Protein AF-A0A928MRA6-F1 (afdb_monomer)

Mean predicted aligned error: 11.14 Å

Sequence (134 aa):
MKKTALAVALICPMLLSGCGTEIDDTAYVVAIGVDKAEEGYNFTFAIGDPGSINGGGGEDEKGDSNTLILKESQGDNIFTAGDAVGAAIGQRINFSHGELIVFSEAVASDGVEILLDAITRNLDQRPKLVPVVS

Secondary structure (DSSP, 8-state):
-HHHHHHHHHHGGGG----PPPGGGEEEEEEEEEEE-SSSEEEEEEEE-GGGS-----S--------EEEEEEEESSHHHHHHHHHHHHTSEEE-TT--EEEE-HHHHHH-SHHHHHHHHT-TT----PEEEE-

Radius of gyration: 21.14 Å; Cα contacts (8 Å, |Δi|>4): 198; chains: 1; bounding box: 38×57×64 Å

pLDDT: mean 78.72, std 16.74, range [34.03, 95.94]

Nearest PDB structures (foldseek):
  3ly5-assembly1_A  TM=4.131E-01  e=1.275E+00  Homo sapiens
  7pli-assembly3_I  TM=4.685E-01  e=2.944E+00  Escherichia coli K-12
  7pli-assembly3_J  TM=4.624E-01  e=3.349E+00  Escherichia coli K-12
  7pli-assem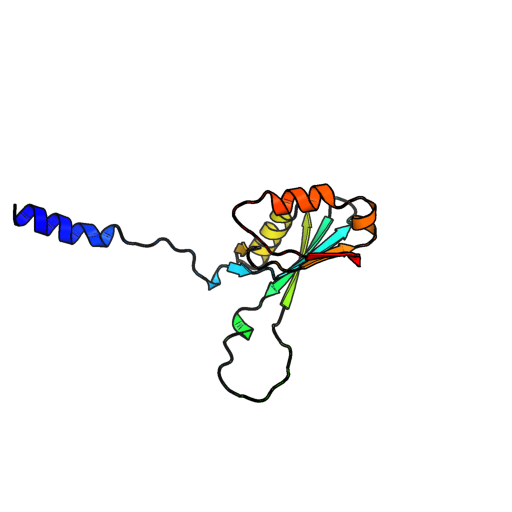bly2_F  TM=4.784E-01  e=4.928E+00  Escherichia coli K-12
  3nff-assembly1_A  TM=2.080E-01  e=2.944E+00  Nakaseomyces glabratus

Structure (mmCIF, N/CA/C/O backbone):
data_AF-A0A928MRA6-F1
#
_entry.id   AF-A0A928MRA6-F1
#
loop_
_atom_site.group_PDB
_atom_site.id
_atom_site.type_symbol
_atom_site.label_atom_id
_atom_site.label_alt_id
_atom_site.label_comp_id
_atom_site.label_asym_id
_atom_site.label_entity_id
_atom_site.label_seq_id
_atom_site.pdbx_PDB_ins_code
_atom_site.Cartn_x
_atom_site.Cartn_y
_atom_site.Cartn_z
_atom_site.occupancy
_atom_site.B_iso_or_equiv
_atom_site.auth_seq_id
_atom_site.auth_comp_id
_atom_site.auth_asym_id
_atom_site.auth_atom_id
_atom_site.pdbx_PDB_model_num
ATOM 1 N N . MET A 1 1 ? 16.809 30.045 -46.225 1.00 59.56 1 MET A N 1
ATOM 2 C CA . MET A 1 1 ? 16.132 28.750 -46.452 1.00 59.56 1 MET A CA 1
ATOM 3 C C . MET A 1 1 ? 17.006 27.554 -46.063 1.00 59.56 1 MET A C 1
ATOM 5 O O . MET A 1 1 ? 16.649 26.869 -45.119 1.00 59.56 1 MET A O 1
ATOM 9 N N . LYS A 1 2 ? 18.177 27.316 -46.683 1.00 64.75 2 LYS A N 1
ATOM 10 C CA . LYS A 1 2 ? 19.043 26.164 -46.321 1.00 64.75 2 LYS A CA 1
ATOM 11 C C . LYS A 1 2 ? 19.679 26.261 -44.918 1.00 64.75 2 LYS A C 1
ATOM 13 O O . LYS A 1 2 ? 19.685 25.286 -44.182 1.00 64.75 2 LYS A O 1
ATOM 18 N N . LYS A 1 3 ? 20.154 27.452 -44.522 1.00 66.81 3 LYS A N 1
ATOM 19 C CA . LYS A 1 3 ? 20.779 27.694 -43.200 1.00 66.81 3 LYS A CA 1
ATOM 20 C C . LYS A 1 3 ? 19.783 27.602 -42.034 1.00 66.81 3 LYS A C 1
ATOM 22 O O . LYS A 1 3 ? 20.120 27.096 -40.975 1.00 66.81 3 LYS A O 1
ATOM 27 N N . THR A 1 4 ? 18.549 28.056 -42.259 1.00 74.44 4 THR A N 1
ATOM 28 C CA . THR A 1 4 ? 17.451 27.974 -41.285 1.00 74.44 4 THR A CA 1
ATOM 29 C C . THR A 1 4 ? 16.971 26.534 -41.106 1.00 74.44 4 THR A C 1
ATOM 31 O O . THR A 1 4 ? 16.742 26.116 -39.981 1.00 74.44 4 THR A O 1
ATOM 34 N N . ALA A 1 5 ? 16.904 25.745 -42.186 1.00 77.12 5 ALA A N 1
ATOM 35 C CA . ALA A 1 5 ? 16.583 24.319 -42.106 1.00 77.12 5 ALA A CA 1
ATOM 36 C C . ALA A 1 5 ? 17.664 23.511 -41.360 1.00 77.12 5 ALA A C 1
ATOM 38 O O . ALA A 1 5 ? 17.333 22.643 -40.560 1.00 77.12 5 ALA A O 1
ATOM 39 N N . LEU A 1 6 ? 18.947 23.839 -41.564 1.00 78.31 6 LEU A N 1
ATOM 40 C CA . LEU A 1 6 ? 20.062 23.194 -40.860 1.00 78.31 6 LEU A CA 1
ATOM 41 C C . LEU A 1 6 ? 20.046 23.491 -39.349 1.00 78.31 6 LEU A C 1
ATOM 43 O O . LEU A 1 6 ? 20.295 22.600 -38.544 1.00 78.31 6 LEU A O 1
ATOM 47 N N . ALA A 1 7 ? 19.716 24.728 -38.964 1.00 80.50 7 ALA A N 1
ATOM 48 C CA . ALA A 1 7 ? 19.596 25.116 -37.559 1.00 80.50 7 ALA A CA 1
ATOM 49 C C . ALA A 1 7 ? 18.437 24.387 -36.857 1.00 80.50 7 ALA A C 1
ATOM 51 O O . ALA A 1 7 ? 18.603 23.905 -35.741 1.00 80.50 7 ALA A O 1
ATOM 52 N N . VAL A 1 8 ? 17.291 24.242 -37.531 1.00 81.38 8 VAL A N 1
ATOM 53 C CA . VAL A 1 8 ? 16.142 23.487 -37.001 1.00 81.38 8 VAL A CA 1
ATOM 54 C C . VAL A 1 8 ? 16.477 22.000 -36.860 1.00 81.38 8 VAL A C 1
ATOM 56 O O . VAL A 1 8 ? 16.168 21.409 -35.830 1.00 81.38 8 VAL A O 1
ATOM 59 N N . ALA A 1 9 ? 17.168 21.408 -37.838 1.00 82.94 9 ALA A N 1
ATOM 60 C CA . ALA A 1 9 ? 17.592 20.007 -37.779 1.00 82.94 9 ALA A CA 1
ATOM 61 C C . ALA A 1 9 ? 18.579 19.722 -36.630 1.00 82.94 9 ALA A C 1
ATOM 63 O O . ALA A 1 9 ? 18.545 18.638 -36.058 1.00 82.94 9 ALA A O 1
ATOM 64 N N . LEU A 1 10 ? 19.427 20.692 -36.270 1.00 80.12 10 LEU A N 1
ATOM 65 C CA . LEU A 1 10 ? 20.397 20.554 -35.179 1.00 80.12 10 LEU A CA 1
ATOM 66 C C . LEU A 1 10 ? 19.772 20.761 -33.786 1.00 80.12 10 LEU A C 1
ATOM 68 O O . LEU A 1 10 ? 20.223 20.156 -32.819 1.00 80.12 10 LEU A O 1
ATOM 72 N N . ILE A 1 11 ? 18.731 21.594 -33.680 1.00 82.00 11 ILE A N 1
ATOM 73 C CA . ILE A 1 11 ? 18.037 21.899 -32.414 1.00 82.00 11 ILE A CA 1
ATOM 74 C C . ILE A 1 11 ? 16.986 20.834 -32.063 1.00 82.00 11 ILE A C 1
ATOM 76 O O . ILE A 1 11 ? 16.752 20.558 -30.890 1.00 82.00 11 ILE A O 1
ATOM 80 N N . CYS A 1 12 ? 16.375 20.199 -33.066 1.00 78.62 12 CYS A N 1
ATOM 81 C CA . CYS A 1 12 ? 15.323 19.199 -32.881 1.00 78.62 12 CYS A CA 1
ATOM 82 C C . CYS A 1 12 ? 15.701 18.009 -31.963 1.00 78.62 12 CYS A C 1
ATOM 84 O O . CYS A 1 12 ? 14.899 17.693 -31.086 1.00 78.62 12 CYS A O 1
ATOM 86 N N . PRO A 1 13 ? 16.894 17.380 -32.057 1.00 78.44 13 PRO A N 1
ATOM 87 C CA . PRO A 1 13 ? 17.239 16.253 -31.184 1.00 78.44 13 PRO A CA 1
ATOM 88 C C . PRO A 1 13 ? 17.482 16.649 -29.719 1.00 78.44 13 PRO A C 1
ATOM 90 O O . PRO A 1 13 ? 17.323 15.809 -28.840 1.00 78.44 13 PRO A O 1
ATOM 93 N N . MET A 1 14 ? 17.808 17.914 -29.422 1.00 74.62 14 MET A N 1
ATOM 94 C CA . MET A 1 14 ? 17.992 18.381 -28.036 1.00 74.62 14 MET A CA 1
ATOM 95 C C . MET A 1 14 ? 16.668 18.493 -27.265 1.00 74.62 14 MET A C 1
ATOM 97 O O . MET A 1 14 ? 16.671 18.551 -26.039 1.00 74.62 14 MET A O 1
ATOM 101 N N . LEU A 1 15 ? 15.538 18.511 -27.978 1.00 76.06 15 LEU A N 1
ATOM 102 C CA . LEU A 1 15 ? 14.194 18.544 -27.399 1.00 76.06 15 LEU A CA 1
ATOM 103 C C . LEU A 1 15 ? 13.616 17.137 -27.165 1.00 76.06 15 LEU A C 1
ATOM 105 O O . LEU A 1 15 ? 12.518 17.023 -26.630 1.00 76.06 15 LEU A O 1
ATOM 109 N N . LEU A 1 16 ? 14.335 16.077 -27.559 1.00 70.44 16 LEU A N 1
ATOM 110 C CA . LEU A 1 16 ? 13.909 14.677 -27.420 1.00 70.44 16 LEU A CA 1
ATOM 111 C C . LEU A 1 16 ? 14.500 13.970 -26.187 1.00 70.44 16 LEU A C 1
ATOM 113 O O . LEU A 1 16 ? 14.412 12.747 -26.088 1.00 70.44 16 LEU A O 1
ATOM 117 N N . SER A 1 17 ? 15.076 14.702 -25.232 1.00 68.25 17 SER A N 1
ATOM 118 C CA . SER A 1 17 ? 15.486 14.121 -23.949 1.00 68.25 17 SER A CA 1
ATOM 119 C C . SER A 1 17 ? 14.249 13.643 -23.183 1.00 68.25 17 SER A C 1
ATOM 121 O O . SER A 1 17 ? 13.551 14.432 -22.548 1.00 68.25 17 SER A O 1
ATOM 123 N N . GLY A 1 18 ? 13.950 12.347 -23.276 1.00 60.03 18 GLY A N 1
ATOM 124 C CA . GLY A 1 18 ? 12.906 11.703 -22.490 1.00 60.03 18 GLY A CA 1
ATOM 125 C C . GLY A 1 18 ? 13.299 11.707 -21.017 1.00 60.03 18 GLY A C 1
ATOM 126 O O . GLY A 1 18 ? 14.209 10.988 -20.619 1.00 60.03 18 GLY A O 1
ATOM 127 N N . CYS A 1 19 ? 12.631 12.530 -20.212 1.00 63.41 19 CYS A N 1
ATOM 128 C CA . CYS A 1 19 ? 12.724 12.474 -18.757 1.00 63.41 19 CYS A CA 1
ATOM 129 C C . CYS A 1 19 ? 11.865 11.291 -18.284 1.00 63.41 19 CYS A C 1
ATOM 131 O O . CYS A 1 19 ? 10.667 11.444 -18.050 1.00 63.41 19 CYS A O 1
ATOM 133 N N . GLY A 1 20 ? 12.445 10.092 -18.277 1.00 60.75 20 GLY A N 1
ATOM 134 C CA . GLY A 1 20 ? 11.813 8.881 -17.759 1.00 60.75 20 GLY A CA 1
ATOM 135 C C . GLY A 1 20 ? 12.308 8.582 -16.348 1.00 60.75 20 GLY A C 1
ATOM 136 O O . GLY A 1 20 ? 13.484 8.777 -16.058 1.00 60.75 20 GLY A O 1
ATOM 137 N N . THR A 1 21 ? 11.422 8.110 -15.479 1.00 57.62 21 THR A N 1
ATOM 138 C CA . THR A 1 21 ? 11.811 7.456 -14.224 1.00 57.62 21 THR A CA 1
ATOM 139 C C . THR A 1 21 ? 12.436 6.099 -14.545 1.00 57.62 21 THR A C 1
ATOM 141 O O . THR A 1 21 ? 11.874 5.352 -15.350 1.00 57.62 21 THR A O 1
ATOM 144 N N . GLU A 1 22 ? 13.588 5.785 -13.950 1.00 61.34 22 GLU A N 1
ATOM 145 C CA . GLU A 1 22 ? 14.231 4.477 -14.111 1.00 61.34 22 GLU A CA 1
ATOM 146 C C . GLU A 1 22 ? 13.370 3.362 -13.494 1.00 61.34 22 GLU A C 1
ATOM 148 O O . GLU A 1 22 ? 12.660 3.567 -12.508 1.00 61.34 22 GLU A O 1
ATOM 153 N N . ILE A 1 23 ? 13.403 2.176 -14.112 1.00 61.47 23 ILE A N 1
ATOM 154 C CA . ILE A 1 23 ? 12.589 1.020 -13.700 1.00 61.47 23 ILE A CA 1
ATOM 155 C C . ILE A 1 23 ? 13.045 0.489 -12.331 1.00 61.47 23 ILE A C 1
ATOM 157 O O . ILE A 1 23 ? 12.201 0.061 -11.547 1.00 61.47 23 ILE A O 1
ATOM 161 N N . ASP A 1 24 ? 14.343 0.578 -12.021 1.00 65.19 24 ASP A N 1
ATOM 162 C CA . ASP A 1 24 ? 14.927 0.116 -10.752 1.00 65.19 24 ASP A CA 1
ATOM 163 C C . ASP A 1 24 ? 14.498 0.950 -9.527 1.00 65.19 24 ASP A C 1
ATOM 165 O O . ASP A 1 24 ? 14.473 0.447 -8.402 1.00 65.19 24 ASP A O 1
ATOM 169 N N . ASP A 1 25 ? 14.059 2.196 -9.729 1.00 76.31 25 ASP A N 1
ATOM 170 C CA . ASP A 1 25 ? 13.631 3.089 -8.641 1.00 76.31 25 ASP A CA 1
ATOM 171 C C . ASP A 1 25 ? 12.180 2.843 -8.189 1.00 76.31 25 ASP A C 1
ATOM 173 O O . ASP A 1 25 ? 11.645 3.579 -7.352 1.00 76.31 25 ASP A O 1
ATOM 177 N N . THR A 1 26 ? 11.510 1.831 -8.751 1.00 83.94 26 THR A N 1
ATOM 178 C CA . THR A 1 26 ? 10.088 1.558 -8.512 1.00 83.94 26 THR A CA 1
ATOM 179 C C . THR A 1 26 ? 9.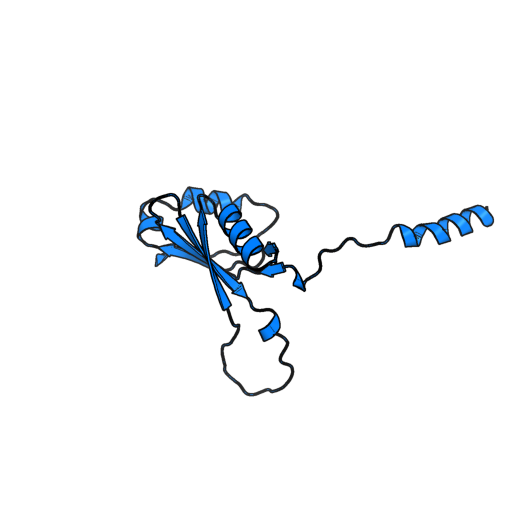875 0.184 -7.884 1.00 83.94 26 THR A C 1
ATOM 181 O O . THR A 1 26 ? 10.275 -0.839 -8.432 1.00 83.94 26 THR A O 1
ATOM 184 N N . ALA A 1 27 ? 9.164 0.157 -6.760 1.00 87.94 27 ALA A N 1
ATOM 185 C CA . ALA A 1 27 ? 8.759 -1.055 -6.063 1.00 87.94 27 ALA A CA 1
ATOM 186 C C . ALA A 1 27 ? 7.286 -1.369 -6.362 1.00 87.94 27 ALA A C 1
ATOM 188 O O . ALA A 1 27 ? 6.382 -0.620 -5.981 1.00 87.94 27 ALA A O 1
ATOM 189 N N . TYR A 1 28 ? 7.045 -2.486 -7.050 1.00 87.50 28 TYR A N 1
ATOM 190 C CA . TYR A 1 28 ? 5.706 -2.899 -7.463 1.00 87.50 28 TYR A CA 1
ATOM 191 C C . TYR A 1 28 ? 5.026 -3.744 -6.390 1.00 87.50 28 TYR A C 1
ATOM 193 O O . TYR A 1 28 ? 5.500 -4.822 -6.028 1.00 87.50 28 TYR A O 1
ATOM 201 N N . VAL A 1 29 ? 3.887 -3.257 -5.911 1.00 90.31 29 VAL A N 1
ATOM 202 C CA . VAL A 1 29 ? 3.040 -3.950 -4.940 1.00 90.31 29 VAL A CA 1
ATOM 203 C C . VAL A 1 29 ? 2.108 -4.908 -5.674 1.00 90.31 29 VAL A C 1
ATOM 205 O O . VAL A 1 29 ? 1.403 -4.505 -6.598 1.00 90.31 29 VAL A O 1
ATOM 208 N N . VAL A 1 30 ? 2.091 -6.165 -5.232 1.00 89.62 30 VAL A N 1
ATOM 209 C CA . VAL A 1 30 ? 1.274 -7.253 -5.798 1.00 89.62 30 VAL A CA 1
ATOM 210 C C . VAL A 1 30 ? 0.076 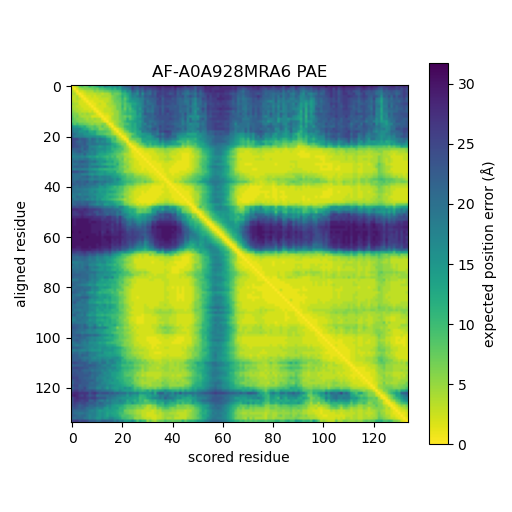-7.564 -4.901 1.00 89.62 30 VAL A C 1
ATOM 212 O O . VAL A 1 30 ? -1.031 -7.788 -5.393 1.00 89.62 30 VAL A O 1
ATOM 215 N N . ALA A 1 31 ? 0.277 -7.533 -3.582 1.00 90.75 31 ALA A N 1
ATOM 216 C CA . ALA A 1 31 ? -0.778 -7.767 -2.604 1.00 90.75 31 ALA A CA 1
ATOM 217 C C . ALA A 1 31 ? -0.702 -6.785 -1.434 1.00 90.75 31 ALA A C 1
ATOM 219 O O . ALA A 1 31 ? 0.370 -6.279 -1.093 1.00 90.75 31 ALA A O 1
ATOM 220 N N . ILE A 1 32 ? -1.860 -6.524 -0.831 1.00 93.12 32 ILE A N 1
ATOM 221 C CA . ILE A 1 32 ? -2.028 -5.559 0.254 1.00 93.12 32 ILE A CA 1
ATOM 222 C C . ILE A 1 32 ? -2.815 -6.232 1.375 1.00 93.12 32 ILE A C 1
ATOM 224 O O . ILE A 1 32 ? -3.906 -6.733 1.135 1.00 93.12 32 ILE A O 1
ATOM 228 N N . GLY A 1 33 ? -2.278 -6.246 2.587 1.00 94.62 33 GLY A N 1
ATOM 229 C CA . GLY A 1 33 ? -2.993 -6.608 3.808 1.00 94.62 33 GLY A CA 1
ATOM 230 C C . GLY A 1 33 ? -3.449 -5.352 4.540 1.00 94.62 33 GLY A C 1
ATOM 231 O O . GLY A 1 33 ? -2.702 -4.375 4.599 1.00 94.62 33 GLY A O 1
ATOM 232 N N . VAL A 1 34 ? -4.662 -5.372 5.080 1.00 95.19 34 VAL A N 1
ATOM 233 C CA . VAL A 1 34 ? -5.235 -4.281 5.868 1.00 95.19 34 VAL A CA 1
ATOM 234 C C . VAL A 1 34 ? -5.745 -4.841 7.184 1.00 95.19 34 VAL A C 1
ATOM 236 O O . VAL A 1 34 ? -6.728 -5.587 7.220 1.00 95.19 34 VAL A O 1
ATOM 239 N N . ASP A 1 35 ? -5.093 -4.422 8.261 1.00 95.12 35 ASP A N 1
ATOM 240 C CA . ASP A 1 35 ? -5.430 -4.794 9.623 1.00 95.12 35 ASP A CA 1
ATOM 241 C C . ASP A 1 35 ? -5.825 -3.593 10.470 1.00 95.12 35 ASP A C 1
ATOM 243 O O . ASP A 1 35 ? -5.454 -2.446 10.209 1.00 95.12 35 ASP A O 1
ATOM 247 N N . LYS A 1 36 ? -6.604 -3.872 11.513 1.00 93.38 36 LYS A N 1
ATOM 248 C CA . LYS A 1 36 ? -7.028 -2.862 12.477 1.00 93.38 36 LYS A CA 1
ATOM 249 C C . LYS A 1 36 ? -5.879 -2.540 13.431 1.00 93.38 36 LYS A C 1
ATOM 251 O O . LYS A 1 36 ? -5.278 -3.448 14.001 1.00 93.38 36 LYS A O 1
ATOM 256 N N . ALA A 1 37 ? -5.609 -1.255 13.629 1.00 92.50 37 ALA A N 1
ATOM 257 C CA . ALA A 1 37 ? -4.650 -0.762 14.613 1.00 92.50 37 ALA A CA 1
ATOM 258 C C . ALA A 1 37 ? -5.367 0.013 15.735 1.00 92.50 37 ALA A C 1
ATOM 260 O O . ALA A 1 37 ? -6.580 0.222 15.671 1.00 92.50 37 ALA A O 1
ATOM 261 N N . GLU A 1 38 ? -4.632 0.428 16.774 1.00 89.69 38 GLU A N 1
ATOM 262 C CA . GLU A 1 38 ? -5.185 1.302 17.828 1.00 89.69 38 GLU A CA 1
ATOM 263 C C . GLU A 1 38 ? -5.658 2.646 17.251 1.00 89.69 38 GLU A C 1
ATOM 265 O O . GLU A 1 38 ? -6.721 3.142 17.623 1.00 89.69 38 GLU A O 1
ATOM 270 N N . GLU A 1 39 ? -4.900 3.189 16.295 1.00 88.94 39 GLU A N 1
ATOM 271 C CA . GLU A 1 39 ? -5.232 4.385 15.520 1.00 88.94 39 GLU A CA 1
ATOM 272 C C . GLU A 1 39 ? -5.012 4.092 14.025 1.00 88.94 39 GLU A C 1
ATOM 274 O O . GLU A 1 39 ? -3.935 3.641 13.627 1.00 88.94 39 GLU A O 1
ATOM 279 N N . GLY A 1 40 ? -6.034 4.310 13.194 1.00 90.06 40 GLY A N 1
ATOM 280 C CA . GLY A 1 40 ? -5.971 4.035 11.753 1.00 90.06 40 GLY A CA 1
ATOM 281 C C . GLY A 1 40 ? -5.886 2.538 11.417 1.00 90.06 40 GLY A C 1
ATOM 282 O O . GLY A 1 40 ? -6.575 1.708 12.018 1.00 90.06 40 GLY A O 1
ATOM 283 N N . TYR A 1 41 ? -5.042 2.195 10.442 1.00 94.19 41 TYR A N 1
ATOM 284 C CA . TYR A 1 41 ? -4.857 0.830 9.941 1.00 94.19 41 TYR A CA 1
ATOM 285 C C . TYR A 1 41 ? -3.376 0.445 9.910 1.00 94.19 41 TYR A C 1
ATOM 287 O O . TYR A 1 41 ? -2.510 1.292 9.678 1.00 94.19 41 TYR A O 1
ATOM 295 N N . ASN A 1 42 ? -3.084 -0.843 10.095 1.00 95.69 42 ASN A N 1
ATOM 296 C CA . ASN A 1 42 ? -1.783 -1.409 9.751 1.00 95.69 42 ASN A CA 1
ATOM 297 C C . ASN A 1 42 ? -1.855 -1.971 8.326 1.00 95.69 42 ASN A C 1
ATOM 299 O O . ASN A 1 42 ? -2.677 -2.844 8.041 1.00 95.69 42 ASN A O 1
ATOM 303 N N . PHE A 1 43 ? -1.018 -1.459 7.428 1.00 95.25 43 PHE A N 1
ATOM 304 C CA . PHE A 1 43 ? -0.943 -1.919 6.047 1.00 95.25 43 PHE A CA 1
ATOM 305 C C . PHE A 1 43 ? 0.276 -2.811 5.858 1.00 95.25 43 PHE A C 1
ATOM 307 O O . PHE A 1 43 ? 1.392 -2.420 6.190 1.00 95.25 43 PHE A O 1
ATOM 314 N N . THR A 1 44 ? 0.067 -3.974 5.249 1.00 95.81 44 THR A N 1
ATOM 315 C CA . THR A 1 44 ? 1.142 -4.864 4.802 1.00 95.81 44 THR A CA 1
ATOM 316 C C . THR A 1 44 ? 1.223 -4.823 3.284 1.00 95.81 44 THR A C 1
ATOM 318 O O . THR A 1 44 ? 0.244 -5.107 2.605 1.00 95.81 44 THR A O 1
ATOM 321 N N . PHE A 1 45 ? 2.386 -4.515 2.728 1.00 94.12 45 PHE A N 1
ATOM 322 C CA . PHE A 1 45 ? 2.624 -4.500 1.289 1.00 94.12 45 PHE A CA 1
ATOM 323 C C . PHE A 1 45 ? 3.511 -5.675 0.898 1.00 94.12 45 PHE A C 1
ATOM 325 O O . PHE A 1 45 ? 4.635 -5.793 1.387 1.00 94.12 45 PHE A O 1
ATOM 332 N N . ALA A 1 46 ? 3.016 -6.521 -0.003 1.00 92.94 46 ALA A N 1
ATOM 333 C CA . ALA A 1 46 ? 3.813 -7.543 -0.662 1.00 92.94 46 ALA A CA 1
ATOM 334 C C . ALA A 1 46 ? 4.388 -6.974 -1.959 1.00 92.94 46 ALA A C 1
ATOM 336 O O . ALA A 1 46 ? 3.658 -6.732 -2.924 1.00 92.94 46 ALA A O 1
ATOM 337 N N . ILE A 1 47 ? 5.695 -6.740 -1.957 1.00 90.06 47 ILE A N 1
ATOM 338 C CA . ILE A 1 47 ? 6.438 -6.129 -3.057 1.00 90.06 47 ILE A CA 1
ATOM 339 C C . ILE A 1 47 ? 7.172 -7.234 -3.819 1.00 90.06 47 ILE A C 1
ATOM 341 O O . ILE A 1 47 ? 7.856 -8.051 -3.203 1.00 90.06 47 ILE A O 1
ATOM 345 N N . GLY A 1 48 ? 7.032 -7.268 -5.144 1.00 84.25 48 GLY A N 1
ATOM 346 C CA . GLY A 1 48 ? 7.775 -8.211 -5.985 1.00 84.25 48 GLY A CA 1
ATOM 347 C C . GLY A 1 48 ? 9.263 -7.863 -6.042 1.00 84.25 48 GLY A C 1
ATOM 348 O O . GLY A 1 48 ? 9.603 -6.713 -6.314 1.00 84.25 48 GLY A O 1
ATOM 349 N N . ASP A 1 49 ? 10.145 -8.838 -5.800 1.00 68.94 49 ASP A N 1
ATOM 350 C CA . ASP A 1 49 ? 11.596 -8.662 -5.931 1.00 68.94 49 ASP A CA 1
ATOM 351 C C . ASP A 1 49 ? 12.027 -8.685 -7.415 1.00 68.94 49 ASP A C 1
ATOM 353 O O . ASP A 1 49 ? 11.978 -9.751 -8.045 1.00 68.94 49 ASP A O 1
ATOM 357 N N . PRO A 1 50 ? 12.503 -7.562 -7.991 1.00 56.31 50 PRO A N 1
ATOM 358 C CA . PRO A 1 50 ? 12.968 -7.528 -9.378 1.00 56.31 50 PRO A CA 1
ATOM 359 C C . PRO A 1 50 ? 14.184 -8.442 -9.630 1.00 56.31 50 PRO A C 1
ATOM 361 O O . PRO A 1 50 ? 14.390 -8.883 -10.762 1.00 56.31 50 PRO A O 1
ATOM 364 N N . GLY A 1 51 ? 14.966 -8.786 -8.598 1.00 53.03 51 GLY A N 1
ATOM 365 C CA . GLY A 1 51 ? 16.138 -9.661 -8.705 1.00 53.03 51 GLY A CA 1
ATOM 366 C C . GLY A 1 51 ? 15.804 -11.132 -8.971 1.00 53.03 51 GLY A C 1
ATOM 367 O O . GLY A 1 51 ? 16.622 -11.854 -9.541 1.00 53.03 51 GLY A O 1
ATOM 368 N N . SER A 1 52 ? 14.591 -11.571 -8.625 1.00 51.81 52 SER A N 1
ATOM 369 C CA . SER A 1 52 ? 14.150 -12.963 -8.797 1.00 51.81 52 SER A CA 1
ATOM 370 C C . SER A 1 52 ? 13.739 -13.317 -10.238 1.00 51.81 52 SER A C 1
ATOM 372 O O . SER A 1 52 ? 13.704 -14.490 -10.601 1.00 51.81 52 SER A O 1
ATOM 374 N N . ILE A 1 53 ? 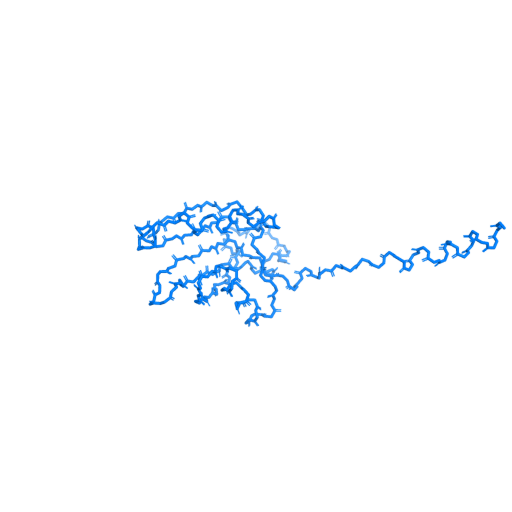13.520 -12.314 -11.097 1.00 50.44 53 ILE A N 1
ATOM 375 C CA . ILE A 1 53 ? 13.019 -12.491 -12.474 1.00 50.44 53 ILE A CA 1
ATOM 376 C C . ILE A 1 53 ? 14.168 -12.607 -13.501 1.00 50.44 53 ILE A C 1
ATOM 378 O O . ILE A 1 53 ? 13.964 -13.060 -14.625 1.00 50.44 53 ILE A O 1
ATOM 382 N N . ASN A 1 54 ? 15.407 -12.265 -13.123 1.00 42.78 54 ASN A N 1
ATOM 383 C CA . ASN A 1 54 ? 16.564 -12.233 -14.035 1.00 42.78 54 ASN A CA 1
ATOM 384 C C . ASN A 1 54 ? 17.430 -13.516 -14.038 1.00 42.78 54 ASN A C 1
ATOM 386 O O . ASN A 1 54 ? 18.525 -13.530 -14.608 1.00 42.78 54 ASN A O 1
ATOM 390 N N . GLY A 1 55 ? 16.955 -14.608 -13.432 1.00 41.25 55 GLY A N 1
ATOM 391 C CA . GLY A 1 55 ? 17.615 -15.918 -13.445 1.00 41.25 55 GLY A CA 1
ATOM 392 C C . GLY A 1 55 ? 17.442 -16.646 -14.780 1.00 41.25 55 GLY A C 1
ATOM 393 O O . GLY A 1 55 ? 16.585 -17.512 -14.923 1.00 41.25 55 GLY A O 1
ATOM 394 N N . GLY A 1 56 ? 18.247 -16.295 -15.782 1.00 42.47 56 GLY A N 1
ATOM 395 C CA . GLY A 1 56 ? 18.304 -17.031 -17.041 1.00 42.47 56 GLY A CA 1
ATOM 396 C C . GLY A 1 56 ? 18.918 -18.426 -16.874 1.00 42.47 56 GLY A C 1
ATOM 397 O O . GLY A 1 56 ? 20.096 -18.542 -16.548 1.00 42.47 56 GLY A O 1
ATOM 398 N N . GLY A 1 57 ? 18.148 -19.465 -17.209 1.00 36.31 57 GLY A N 1
ATOM 399 C CA . GLY A 1 57 ? 18.669 -20.774 -17.613 1.00 36.31 57 GLY A CA 1
ATOM 400 C C . GLY A 1 57 ? 18.140 -21.959 -16.810 1.00 36.31 57 GLY A C 1
ATOM 401 O O . GLY A 1 57 ? 18.569 -22.180 -15.686 1.00 36.31 57 GLY A O 1
ATOM 402 N N . GLY A 1 58 ? 17.298 -22.775 -17.451 1.00 34.03 58 GLY A N 1
ATOM 403 C CA . GLY A 1 58 ? 16.964 -24.123 -16.988 1.00 34.03 58 GLY A CA 1
ATOM 404 C C . GLY A 1 58 ? 15.469 -24.398 -16.990 1.00 34.03 58 GLY A C 1
ATOM 405 O O . GLY A 1 58 ? 14.769 -24.081 -16.036 1.00 34.03 58 GLY A O 1
ATOM 406 N N . GLU A 1 59 ? 14.982 -25.027 -18.059 1.00 43.56 59 GLU A N 1
ATOM 407 C CA . GLU A 1 59 ? 13.823 -25.912 -17.961 1.00 43.56 59 GLU A CA 1
ATOM 408 C C . GLU A 1 59 ? 14.182 -26.989 -16.932 1.00 43.56 59 GLU A C 1
ATOM 410 O O . GLU A 1 59 ? 14.972 -27.859 -17.263 1.00 43.56 59 GLU A O 1
ATOM 415 N N . ASP A 1 60 ? 13.741 -26.836 -15.682 1.00 41.25 60 ASP A N 1
ATOM 416 C CA . ASP A 1 60 ? 13.533 -27.888 -14.672 1.00 41.25 60 ASP A CA 1
ATOM 417 C C . ASP A 1 60 ? 13.588 -27.277 -13.266 1.00 41.25 60 ASP A C 1
ATOM 419 O O . ASP A 1 60 ? 14.528 -27.511 -12.520 1.00 41.25 60 ASP A O 1
ATOM 423 N N . GLU A 1 61 ? 12.564 -26.517 -12.869 1.00 36.25 61 GLU A N 1
ATOM 424 C CA . GLU A 1 61 ? 12.214 -26.383 -11.451 1.00 36.25 61 GLU A CA 1
ATOM 425 C C . GLU A 1 61 ? 10.773 -25.871 -11.312 1.00 36.25 61 GLU A C 1
ATOM 427 O O . GLU A 1 61 ? 10.453 -24.702 -11.509 1.00 36.25 61 GLU A O 1
ATOM 432 N N . LYS A 1 62 ? 9.863 -26.785 -10.955 1.00 39.62 62 LYS A N 1
ATOM 433 C CA . LYS A 1 62 ? 8.629 -26.436 -10.242 1.00 39.62 62 LYS A CA 1
ATOM 434 C C . LYS A 1 62 ? 9.044 -25.885 -8.873 1.00 39.62 62 LYS A C 1
ATOM 436 O O . LYS A 1 62 ? 9.062 -26.624 -7.893 1.00 39.62 62 LYS A O 1
ATOM 441 N N . GLY A 1 63 ? 9.416 -24.615 -8.839 1.00 36.59 63 GLY A N 1
ATOM 442 C CA . GLY A 1 63 ? 9.796 -23.874 -7.647 1.00 36.59 63 GLY A CA 1
ATOM 443 C C . GLY A 1 63 ? 9.183 -22.489 -7.728 1.00 36.59 63 GLY A C 1
ATOM 444 O O . GLY A 1 63 ? 9.652 -21.625 -8.456 1.00 36.59 63 GLY A O 1
ATOM 445 N N . ASP A 1 64 ? 8.079 -22.324 -7.019 1.00 48.34 64 ASP A N 1
ATOM 446 C CA . ASP A 1 64 ? 7.415 -21.057 -6.760 1.00 48.34 64 ASP A CA 1
ATOM 447 C C . ASP A 1 64 ? 8.386 -20.139 -5.996 1.00 48.34 64 ASP A C 1
ATOM 449 O O . ASP A 1 64 ? 8.605 -20.319 -4.799 1.00 48.34 64 ASP A O 1
ATOM 453 N N . SER A 1 65 ? 9.060 -19.213 -6.676 1.00 46.69 65 SER A N 1
ATOM 454 C CA . SER A 1 65 ? 9.879 -18.203 -5.998 1.00 46.69 65 SER A CA 1
ATOM 455 C C . SER A 1 65 ? 9.868 -16.876 -6.745 1.00 46.69 65 SER A C 1
ATOM 457 O O . SER A 1 65 ? 10.912 -16.327 -7.095 1.00 46.69 65 SER A O 1
ATOM 459 N N . ASN A 1 66 ? 8.670 -16.327 -6.948 1.00 55.41 66 ASN A N 1
ATOM 460 C CA .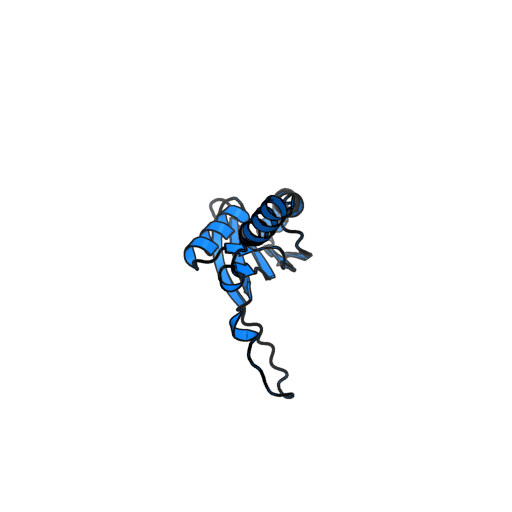 ASN A 1 66 ? 8.541 -14.875 -6.909 1.00 55.41 66 ASN A CA 1
ATOM 461 C C . ASN A 1 66 ? 8.774 -14.478 -5.445 1.00 55.41 66 ASN A C 1
ATOM 463 O O . ASN A 1 66 ? 7.870 -14.584 -4.616 1.00 55.41 66 ASN A O 1
ATOM 467 N N . THR A 1 67 ? 10.008 -14.117 -5.091 1.00 67.44 67 THR A N 1
ATOM 468 C CA . THR A 1 67 ? 10.312 -13.674 -3.728 1.00 67.44 67 THR A CA 1
ATOM 469 C C . THR A 1 67 ? 9.531 -12.389 -3.470 1.00 67.44 67 THR A C 1
ATOM 471 O O . THR A 1 67 ? 9.765 -11.366 -4.112 1.00 67.44 67 THR A O 1
ATOM 474 N N . LEU A 1 68 ? 8.567 -12.453 -2.553 1.00 81.69 68 LEU A N 1
ATOM 475 C CA . LEU A 1 68 ? 7.819 -11.288 -2.100 1.00 81.69 68 LEU A CA 1
ATOM 476 C C . LEU A 1 68 ? 8.492 -10.724 -0.854 1.00 81.69 68 LEU A C 1
ATOM 478 O O . LEU A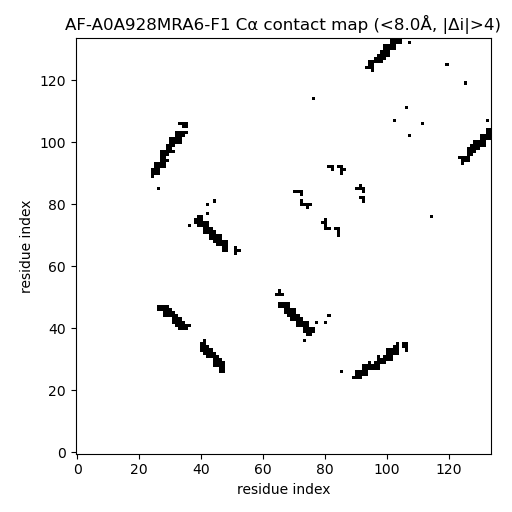 1 68 ? 8.727 -11.435 0.123 1.00 81.69 68 LEU A O 1
ATOM 482 N N . ILE A 1 69 ? 8.769 -9.427 -0.878 1.00 88.38 69 ILE A N 1
ATOM 483 C CA . ILE A 1 69 ? 9.230 -8.689 0.291 1.00 88.38 69 ILE A CA 1
ATOM 484 C C . ILE A 1 69 ? 7.997 -8.101 0.968 1.00 88.38 69 ILE A C 1
ATOM 486 O O . ILE A 1 69 ? 7.280 -7.300 0.371 1.00 88.38 69 ILE A O 1
ATOM 490 N N . LEU A 1 70 ? 7.760 -8.492 2.219 1.00 92.19 70 LEU A N 1
ATOM 491 C CA . LEU A 1 70 ? 6.701 -7.915 3.041 1.00 92.19 70 LEU A CA 1
ATOM 492 C C . LEU A 1 70 ? 7.229 -6.682 3.773 1.00 92.19 70 LEU A C 1
ATOM 494 O O . LEU A 1 70 ? 8.284 -6.723 4.416 1.00 92.19 70 LEU A O 1
ATOM 498 N N . LYS A 1 71 ? 6.494 -5.577 3.671 1.00 94.50 71 LYS A N 1
ATOM 499 C CA . LYS A 1 71 ? 6.758 -4.346 4.416 1.00 94.50 71 LYS A CA 1
ATOM 500 C C . LYS A 1 71 ? 5.484 -3.855 5.066 1.00 94.50 71 LYS A C 1
ATOM 502 O O . LYS A 1 71 ? 4.456 -3.761 4.409 1.00 94.50 71 LYS A O 1
ATOM 507 N N . GLU A 1 72 ? 5.585 -3.509 6.338 1.00 94.94 72 GLU A N 1
ATOM 508 C CA . GLU A 1 72 ? 4.462 -3.013 7.121 1.00 94.94 72 GLU A CA 1
ATOM 509 C C . GLU A 1 72 ? 4.615 -1.524 7.405 1.00 94.94 72 GLU A C 1
ATOM 511 O O . GLU A 1 72 ? 5.726 -1.022 7.608 1.00 94.94 72 GLU A O 1
ATOM 516 N N . SER A 1 73 ? 3.493 -0.815 7.413 1.00 95.94 73 SER A N 1
ATOM 517 C CA . SER A 1 73 ? 3.423 0.576 7.836 1.00 95.94 73 SER A CA 1
ATOM 518 C C . SER A 1 73 ? 2.022 0.912 8.331 1.00 95.94 73 SER A C 1
ATOM 520 O O . SER A 1 73 ? 1.023 0.553 7.709 1.00 95.94 73 SER A O 1
ATOM 522 N N . GLN A 1 74 ? 1.957 1.639 9.444 1.00 95.12 74 GLN A N 1
ATOM 523 C CA . GLN A 1 74 ? 0.709 2.144 9.997 1.00 95.12 74 GLN A CA 1
ATOM 524 C C . GLN A 1 74 ? 0.358 3.499 9.375 1.00 95.12 74 GLN A C 1
ATOM 526 O O . GLN A 1 74 ? 1.223 4.360 9.202 1.00 95.12 74 GLN A O 1
ATOM 531 N N . GLY A 1 75 ? -0.922 3.711 9.082 1.00 90.88 75 GLY A N 1
ATOM 532 C CA . GLY A 1 75 ? -1.422 5.001 8.627 1.00 90.88 75 GLY A CA 1
ATOM 533 C C . GLY A 1 75 ? -2.937 5.037 8.474 1.00 90.88 75 GLY A C 1
ATOM 534 O O . GLY A 1 75 ? -3.618 4.017 8.545 1.00 90.88 75 GLY A O 1
ATOM 535 N N . ASP A 1 76 ? -3.470 6.229 8.218 1.00 89.12 76 ASP A N 1
ATOM 536 C CA . ASP A 1 76 ? -4.908 6.424 7.981 1.00 89.12 76 ASP A CA 1
ATOM 537 C C . ASP A 1 76 ? -5.324 6.059 6.550 1.00 89.12 76 ASP A C 1
ATOM 539 O O . ASP A 1 76 ? -6.503 5.873 6.252 1.00 89.12 76 ASP A O 1
ATOM 543 N N . ASN A 1 77 ? -4.353 5.997 5.636 1.00 87.75 77 ASN A N 1
ATOM 544 C CA . ASN A 1 77 ? -4.576 5.805 4.213 1.00 87.75 77 ASN A CA 1
ATOM 545 C C . ASN A 1 77 ? -3.452 4.970 3.593 1.00 87.75 77 ASN A C 1
ATOM 547 O O . ASN A 1 77 ? -2.274 5.153 3.909 1.00 87.75 77 ASN A O 1
ATOM 551 N N . ILE A 1 78 ? -3.829 4.123 2.637 1.00 89.31 78 ILE A N 1
ATOM 552 C CA . ILE A 1 78 ? -2.944 3.224 1.899 1.00 89.31 78 ILE A CA 1
ATOM 553 C C . ILE A 1 78 ? -1.795 3.959 1.199 1.00 89.31 78 ILE A C 1
ATOM 555 O O . ILE A 1 78 ? -0.676 3.458 1.164 1.00 89.31 78 ILE A O 1
ATOM 559 N N . PHE A 1 79 ? -2.041 5.171 0.692 1.00 89.25 79 PHE A N 1
ATOM 560 C CA . PHE A 1 79 ? -1.025 5.967 -0.002 1.00 89.25 79 PHE A CA 1
ATOM 561 C C . PHE A 1 79 ? 0.022 6.526 0.959 1.00 89.25 79 PHE A C 1
ATOM 563 O O . PHE A 1 79 ? 1.208 6.452 0.670 1.00 89.25 79 PHE A O 1
ATOM 570 N N . THR A 1 80 ? -0.394 7.014 2.130 1.00 90.69 80 THR A N 1
ATOM 571 C CA . THR A 1 80 ? 0.535 7.529 3.146 1.00 90.69 80 THR A CA 1
ATOM 572 C C . THR A 1 80 ? 1.394 6.409 3.727 1.00 90.69 80 THR A C 1
ATOM 574 O O . THR A 1 80 ? 2.602 6.578 3.880 1.00 90.69 80 THR A O 1
ATOM 577 N N . ALA A 1 81 ? 0.789 5.249 3.997 1.00 92.88 81 ALA A N 1
ATOM 578 C CA . ALA A 1 81 ? 1.521 4.060 4.423 1.00 92.88 81 ALA A CA 1
ATOM 579 C C . ALA A 1 81 ? 2.472 3.555 3.319 1.00 92.88 81 ALA A C 1
ATOM 581 O O . ALA A 1 81 ? 3.620 3.208 3.593 1.00 92.88 81 ALA A O 1
ATOM 582 N N . GLY A 1 82 ? 2.033 3.586 2.056 1.00 92.50 82 GLY A N 1
ATOM 583 C CA . GLY A 1 82 ? 2.863 3.271 0.894 1.00 92.50 82 GLY A CA 1
ATOM 584 C C . GLY A 1 82 ? 4.065 4.206 0.762 1.00 92.50 82 GLY A C 1
ATOM 585 O O . GLY A 1 82 ? 5.193 3.737 0.653 1.00 92.50 82 GLY A O 1
ATOM 586 N N . ASP A 1 83 ? 3.865 5.519 0.849 1.00 92.25 83 ASP A N 1
ATOM 587 C CA . ASP A 1 83 ? 4.949 6.506 0.796 1.00 92.25 83 ASP A CA 1
ATOM 588 C C . ASP A 1 83 ? 5.966 6.302 1.929 1.00 92.25 83 ASP A C 1
ATOM 590 O O . ASP A 1 83 ? 7.172 6.417 1.706 1.00 92.25 83 ASP A O 1
ATOM 594 N N . ALA A 1 84 ? 5.501 5.946 3.132 1.00 94.88 84 ALA A N 1
ATOM 595 C CA . ALA A 1 84 ? 6.372 5.627 4.260 1.00 94.88 84 ALA A CA 1
ATOM 596 C C . ALA A 1 84 ? 7.225 4.375 3.995 1.00 94.88 84 ALA A C 1
ATOM 598 O O . ALA A 1 84 ? 8.433 4.388 4.248 1.00 94.88 84 ALA A O 1
ATOM 599 N N . VAL A 1 85 ? 6.632 3.314 3.432 1.00 94.19 85 VAL A N 1
ATOM 600 C CA . VAL A 1 85 ? 7.391 2.131 2.999 1.00 94.19 85 VAL A CA 1
ATOM 601 C C . VAL A 1 85 ? 8.376 2.486 1.892 1.00 94.19 85 VAL A C 1
ATOM 603 O O . VAL A 1 85 ? 9.537 2.091 1.973 1.00 94.19 85 VAL A O 1
ATOM 606 N N . GLY A 1 86 ? 7.947 3.260 0.894 1.00 92.00 86 GLY A N 1
ATOM 607 C CA . GLY A 1 86 ? 8.790 3.708 -0.210 1.00 92.00 86 GLY A CA 1
ATOM 608 C C . GLY A 1 86 ? 10.010 4.489 0.273 1.00 92.00 86 GLY A C 1
ATOM 609 O O . GLY A 1 86 ? 11.142 4.188 -0.105 1.00 92.00 86 GLY A O 1
ATOM 610 N N . ALA A 1 87 ? 9.804 5.422 1.204 1.00 92.50 87 ALA A N 1
ATOM 611 C CA . ALA A 1 87 ? 10.883 6.156 1.855 1.00 92.50 87 ALA A CA 1
ATOM 612 C C . ALA A 1 87 ? 11.840 5.231 2.629 1.00 92.50 87 ALA A C 1
ATOM 614 O O . ALA A 1 87 ? 13.049 5.459 2.618 1.00 92.50 87 ALA A O 1
ATOM 615 N N . ALA A 1 88 ? 11.323 4.178 3.269 1.00 91.62 88 ALA A N 1
ATOM 616 C CA . ALA A 1 88 ? 12.132 3.222 4.023 1.00 91.62 88 ALA A CA 1
ATOM 617 C C . ALA A 1 88 ? 12.992 2.308 3.132 1.00 91.62 88 ALA A C 1
ATOM 619 O O . ALA A 1 88 ? 14.094 1.937 3.534 1.00 91.62 88 ALA A O 1
ATOM 620 N N . ILE A 1 89 ? 12.507 1.936 1.942 1.00 89.38 89 ILE A N 1
ATOM 621 C CA . ILE A 1 89 ? 13.246 1.089 0.985 1.00 89.38 89 ILE A CA 1
ATOM 622 C C . ILE A 1 89 ? 14.009 1.895 -0.076 1.00 89.38 89 ILE A C 1
ATOM 624 O O . ILE A 1 89 ? 14.765 1.318 -0.849 1.00 89.38 89 ILE A O 1
ATOM 628 N N . GLY A 1 90 ? 13.836 3.220 -0.106 1.00 88.69 90 GLY A N 1
ATOM 629 C CA . GLY A 1 90 ? 14.472 4.104 -1.083 1.00 88.69 90 GLY A CA 1
ATOM 630 C C . GLY A 1 90 ? 13.897 3.994 -2.498 1.00 88.69 90 GLY A C 1
ATOM 631 O O . GLY A 1 90 ? 14.575 4.373 -3.445 1.00 88.69 90 GLY A O 1
ATOM 632 N N . GLN A 1 91 ? 12.669 3.492 -2.651 1.00 88.56 91 GLN A N 1
ATOM 633 C CA . GLN A 1 91 ? 12.003 3.305 -3.944 1.00 88.56 91 GLN A CA 1
ATOM 634 C C . GLN A 1 91 ? 10.616 3.949 -3.928 1.00 88.56 91 GLN A C 1
ATOM 636 O O . GLN A 1 91 ? 9.988 4.101 -2.882 1.00 88.56 91 GLN A O 1
ATOM 641 N N . ARG A 1 92 ? 10.093 4.311 -5.099 1.00 88.81 92 ARG A N 1
ATOM 642 C CA . ARG A 1 92 ? 8.701 4.753 -5.228 1.00 88.81 92 ARG A CA 1
ATOM 643 C C . ARG A 1 92 ? 7.775 3.545 -5.247 1.00 88.81 92 ARG A C 1
ATOM 645 O O . ARG A 1 92 ? 7.942 2.655 -6.078 1.00 88.81 92 ARG A O 1
ATOM 652 N N . ILE A 1 93 ? 6.782 3.531 -4.361 1.00 89.88 93 ILE A N 1
ATOM 653 C CA . ILE A 1 93 ? 5.748 2.495 -4.370 1.00 89.88 93 ILE A CA 1
ATOM 654 C C . ILE A 1 93 ? 4.838 2.678 -5.579 1.00 89.88 93 ILE A C 1
ATOM 656 O O . ILE A 1 93 ? 4.424 3.787 -5.915 1.00 89.88 93 ILE A O 1
ATOM 660 N N . ASN A 1 94 ? 4.524 1.562 -6.226 1.00 87.19 94 ASN A N 1
ATOM 661 C CA . ASN A 1 94 ? 3.632 1.508 -7.362 1.00 87.19 94 ASN A CA 1
ATOM 662 C C . ASN A 1 94 ? 2.603 0.389 -7.172 1.00 87.19 94 ASN A C 1
ATOM 664 O O . ASN A 1 94 ? 2.943 -0.789 -7.087 1.00 87.19 94 ASN A O 1
ATOM 668 N N . PHE A 1 95 ? 1.332 0.767 -7.152 1.00 87.38 95 PHE A N 1
ATOM 669 C CA . PHE A 1 95 ? 0.190 -0.124 -7.002 1.00 87.38 95 PHE A CA 1
ATOM 670 C C . PHE A 1 95 ? -0.387 -0.613 -8.333 1.00 87.38 95 PHE A C 1
ATOM 672 O O . PHE A 1 95 ? -1.314 -1.407 -8.303 1.00 87.38 95 PHE A O 1
ATOM 679 N N . SER A 1 96 ? 0.113 -0.199 -9.506 1.00 84.06 96 SER A N 1
ATOM 680 C CA . SER A 1 96 ? -0.486 -0.550 -10.811 1.00 84.06 96 SER A CA 1
ATOM 681 C C . SER A 1 96 ? -0.589 -2.059 -11.067 1.00 84.06 96 SER A C 1
ATOM 683 O O . SER A 1 96 ? -1.428 -2.476 -11.862 1.00 84.06 96 SER A O 1
ATOM 685 N N . HIS A 1 97 ? 0.239 -2.865 -10.399 1.00 83.31 97 HIS A N 1
ATOM 686 C CA . HIS A 1 97 ? 0.249 -4.328 -10.490 1.00 83.31 97 HIS A CA 1
ATOM 687 C C . HIS A 1 97 ? -0.436 -5.030 -9.308 1.00 83.31 97 HIS A C 1
ATOM 689 O O . HIS A 1 97 ? -0.320 -6.243 -9.182 1.00 83.31 97 HIS A O 1
ATOM 695 N N . GLY A 1 98 ? -1.170 -4.301 -8.465 1.00 86.12 98 GLY A N 1
ATOM 696 C CA . GLY A 1 98 ? -1.911 -4.899 -7.360 1.00 86.12 98 GLY A CA 1
ATOM 697 C C . GLY A 1 98 ? -3.011 -5.837 -7.860 1.00 86.12 98 GLY A C 1
ATOM 698 O O . GLY A 1 98 ? -3.882 -5.425 -8.633 1.00 86.12 98 GLY A O 1
ATOM 699 N N . GLU A 1 99 ? -2.988 -7.085 -7.396 1.00 85.19 99 GLU A N 1
ATOM 700 C CA . GLU A 1 99 ? -3.954 -8.134 -7.757 1.00 85.19 99 GLU A CA 1
ATOM 701 C C . GLU A 1 99 ? -4.831 -8.555 -6.572 1.00 85.19 99 GLU A C 1
ATOM 703 O O . GLU A 1 99 ? -5.967 -8.992 -6.756 1.00 85.19 99 GLU A O 1
ATOM 708 N N . LEU A 1 100 ? -4.340 -8.387 -5.343 1.00 88.19 100 LEU A N 1
ATOM 709 C CA . LEU A 1 100 ? -5.012 -8.864 -4.139 1.00 88.19 100 LEU A CA 1
ATOM 710 C C . LEU A 1 100 ? -5.028 -7.798 -3.043 1.00 88.19 100 LEU A C 1
ATOM 712 O O . LEU A 1 100 ? -4.005 -7.187 -2.740 1.00 88.19 100 LEU A O 1
ATOM 716 N N . ILE A 1 101 ? -6.183 -7.624 -2.404 1.00 91.25 101 ILE A N 1
ATOM 717 C CA . ILE A 1 101 ? -6.289 -6.908 -1.133 1.00 91.25 101 ILE A CA 1
ATOM 718 C C . ILE A 1 101 ? -7.001 -7.790 -0.110 1.00 91.25 101 ILE A C 1
ATOM 720 O O . ILE A 1 101 ? -8.088 -8.303 -0.369 1.00 91.25 101 ILE A O 1
ATOM 724 N N . VAL A 1 102 ? -6.367 -7.989 1.039 1.00 94.00 102 VAL A N 1
ATOM 725 C CA . VAL A 1 102 ? -6.851 -8.824 2.136 1.00 94.00 102 VAL A CA 1
ATOM 726 C C . VAL A 1 102 ? -7.205 -7.920 3.305 1.00 94.00 102 VAL A C 1
ATOM 728 O O . VAL A 1 102 ? -6.372 -7.143 3.761 1.00 94.00 102 VAL A O 1
ATOM 731 N N . PHE A 1 103 ? -8.432 -8.031 3.792 1.00 94.75 103 PHE A N 1
ATOM 732 C CA . PHE A 1 103 ? -8.897 -7.354 4.997 1.00 94.75 103 PHE A CA 1
ATOM 733 C C . PHE A 1 103 ? -9.032 -8.381 6.117 1.00 94.75 103 PHE A C 1
ATOM 735 O O . PHE A 1 103 ? -9.583 -9.457 5.879 1.00 94.75 103 PHE A O 1
ATOM 742 N N . SER A 1 104 ? -8.597 -8.065 7.335 1.00 95.50 104 SER A N 1
ATOM 743 C CA . SER A 1 104 ? -8.984 -8.900 8.480 1.00 95.50 104 SER A CA 1
ATOM 744 C C . SER A 1 104 ? -10.482 -8.828 8.740 1.00 95.50 104 SER A C 1
ATOM 746 O O . SER A 1 104 ? -11.130 -7.813 8.467 1.00 95.50 104 SER A O 1
ATOM 748 N N . GLU A 1 105 ? -11.029 -9.882 9.344 1.00 94.12 105 GLU A N 1
ATOM 749 C CA . GLU A 1 105 ? -12.427 -9.948 9.780 1.00 94.12 105 GLU A CA 1
ATOM 750 C C . GLU A 1 105 ? -12.867 -8.704 10.572 1.00 94.12 105 GLU A C 1
ATOM 752 O O . GLU A 1 105 ? -13.979 -8.205 10.382 1.00 94.12 105 GLU A O 1
ATOM 757 N N . ALA A 1 106 ? -11.986 -8.146 11.409 1.00 93.19 106 ALA A N 1
ATOM 758 C CA . ALA A 1 106 ? -12.258 -6.926 12.168 1.00 93.19 106 ALA A CA 1
ATOM 759 C C . ALA A 1 106 ? -12.475 -5.701 11.260 1.00 93.19 106 ALA A C 1
ATOM 761 O O . ALA A 1 106 ? -13.431 -4.955 11.458 1.00 93.19 106 ALA A O 1
ATOM 762 N N . VAL A 1 107 ? -11.621 -5.511 10.248 1.00 92.62 107 VAL A N 1
ATOM 763 C CA . VAL A 1 107 ? -11.749 -4.414 9.274 1.00 92.62 107 VAL A CA 1
ATOM 764 C C . VAL A 1 107 ? -12.953 -4.643 8.360 1.00 92.62 107 VAL A C 1
ATOM 766 O O . VAL A 1 107 ? -13.704 -3.714 8.074 1.00 92.62 107 VAL A O 1
ATOM 769 N N . ALA A 1 108 ? -13.182 -5.889 7.941 1.00 92.25 108 ALA A N 1
ATOM 770 C CA . ALA A 1 108 ? -14.327 -6.258 7.117 1.00 92.25 108 ALA A CA 1
ATOM 771 C C . ALA A 1 108 ? -15.664 -6.009 7.835 1.00 92.25 108 ALA A C 1
ATOM 773 O O . ALA A 1 108 ? -16.615 -5.538 7.211 1.00 92.25 108 ALA A O 1
ATOM 774 N N . SER A 1 109 ? -15.719 -6.276 9.144 1.00 91.69 109 SER A N 1
ATOM 775 C CA . SER A 1 109 ? -16.908 -6.068 9.980 1.00 91.69 109 SER A CA 1
ATOM 776 C C . SER A 1 109 ? -17.254 -4.591 10.177 1.00 91.69 109 SER A C 1
ATOM 778 O O . SER A 1 109 ? -18.434 -4.252 10.258 1.00 91.69 109 SER A O 1
ATOM 780 N N . ASP A 1 110 ? -16.248 -3.713 10.218 1.00 89.75 110 ASP A N 1
ATOM 781 C CA . ASP A 1 110 ? -16.436 -2.258 10.320 1.00 89.75 110 ASP A CA 1
ATOM 782 C C . ASP A 1 110 ? -16.851 -1.617 8.978 1.00 89.75 110 ASP A C 1
ATOM 784 O O . ASP A 1 110 ? -17.329 -0.481 8.945 1.00 89.75 110 ASP A O 1
ATOM 788 N N . GLY A 1 111 ? -16.710 -2.360 7.877 1.00 87.06 111 GLY A N 1
ATOM 789 C CA . GLY A 1 111 ? -17.034 -1.930 6.523 1.00 87.06 111 GLY A CA 1
ATOM 790 C C . GLY A 1 111 ? -15.807 -1.457 5.741 1.00 87.06 111 GLY A C 1
ATOM 791 O O . GLY A 1 111 ? -14.968 -0.703 6.224 1.00 87.06 111 GLY A O 1
ATOM 792 N N . VAL A 1 112 ? -15.726 -1.880 4.477 1.00 87.62 112 VAL A N 1
ATOM 793 C CA . VAL A 1 112 ? -14.567 -1.630 3.593 1.00 87.62 112 VAL A CA 1
ATOM 794 C C . VAL A 1 112 ? -14.845 -0.606 2.493 1.00 87.62 112 VAL A C 1
ATOM 796 O O . VAL A 1 112 ? -13.962 -0.305 1.696 1.00 87.62 112 VAL A O 1
ATOM 799 N N . GLU A 1 113 ? -16.058 -0.050 2.427 1.00 85.38 113 GLU A N 1
ATOM 800 C CA . GLU A 1 113 ? -16.492 0.824 1.326 1.00 85.38 113 GLU A CA 1
ATOM 801 C C . GLU A 1 113 ? -15.596 2.054 1.160 1.00 85.38 113 GLU A C 1
ATOM 803 O O . GLU A 1 113 ? -15.212 2.384 0.043 1.00 85.38 113 GLU A O 1
ATOM 808 N N . ILE A 1 114 ? -15.210 2.696 2.266 1.00 82.62 114 ILE A N 1
ATOM 809 C CA . ILE A 1 114 ? -14.353 3.890 2.246 1.00 82.62 114 ILE A CA 1
ATOM 810 C C . ILE A 1 114 ? -12.947 3.540 1.737 1.00 82.62 114 ILE A C 1
ATOM 812 O O . ILE A 1 114 ? -12.378 4.276 0.930 1.00 82.62 114 ILE A O 1
ATOM 816 N N . LEU A 1 115 ? -12.404 2.397 2.167 1.00 82.25 115 LEU A N 1
ATOM 817 C CA . LEU A 1 115 ? -11.092 1.909 1.733 1.00 82.25 115 LEU A CA 1
ATOM 818 C C . LEU A 1 115 ? -11.106 1.548 0.240 1.00 82.25 115 LEU A C 1
ATOM 820 O O . LEU A 1 115 ? -10.192 1.913 -0.499 1.00 82.25 115 LEU A O 1
ATOM 824 N N . LEU A 1 116 ? -12.167 0.889 -0.227 1.00 83.31 116 LEU A N 1
ATOM 825 C CA . LEU A 1 116 ? -12.336 0.533 -1.635 1.00 83.31 116 LEU A CA 1
ATOM 826 C C . LEU A 1 116 ? -12.598 1.763 -2.523 1.00 83.31 116 LEU A C 1
ATOM 828 O O . LEU A 1 116 ? -12.055 1.830 -3.627 1.00 83.31 116 LEU A O 1
ATOM 832 N N . ASP A 1 117 ? -13.365 2.759 -2.065 1.00 83.00 117 ASP A N 1
ATOM 833 C CA . ASP A 1 117 ? -13.575 4.021 -2.798 1.00 83.00 117 ASP A CA 1
ATOM 834 C C . ASP A 1 117 ? -12.251 4.776 -2.982 1.00 83.00 117 ASP A C 1
ATOM 836 O O . ASP A 1 117 ? -11.928 5.223 -4.084 1.00 83.00 117 ASP A O 1
ATOM 840 N N . ALA A 1 118 ? -11.429 4.844 -1.929 1.00 79.88 118 ALA A N 1
ATOM 841 C CA . ALA A 1 118 ? -10.122 5.497 -1.979 1.00 79.88 118 ALA A CA 1
ATOM 842 C C . ALA A 1 118 ? -9.173 4.848 -3.004 1.00 79.88 118 ALA A C 1
ATOM 844 O O . ALA A 1 118 ? -8.444 5.545 -3.716 1.00 79.88 118 ALA A O 1
ATOM 845 N N . ILE A 1 119 ? -9.204 3.519 -3.111 1.00 78.12 119 ILE A N 1
ATOM 846 C CA . ILE A 1 119 ? -8.398 2.753 -4.066 1.00 78.12 119 ILE A CA 1
ATOM 847 C C . ILE A 1 119 ? -8.925 2.929 -5.496 1.00 78.12 119 ILE A C 1
ATOM 849 O O . ILE A 1 119 ? -8.155 3.179 -6.419 1.00 78.12 119 ILE A O 1
ATOM 853 N N . THR A 1 120 ? -10.240 2.823 -5.692 1.00 75.00 120 THR A N 1
ATOM 854 C CA . THR A 1 120 ? -10.868 2.832 -7.026 1.00 75.00 120 THR A CA 1
ATOM 855 C C . THR A 1 120 ? -10.926 4.220 -7.667 1.00 75.00 120 THR A C 1
ATOM 857 O O . THR A 1 120 ? -10.934 4.323 -8.896 1.0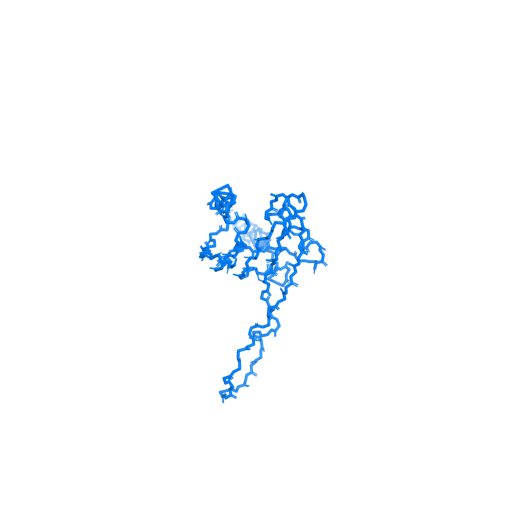0 75.00 120 THR A O 1
ATOM 860 N N . ARG A 1 121 ? -10.938 5.298 -6.870 1.00 75.31 121 ARG A N 1
ATOM 861 C CA . ARG A 1 121 ? -10.934 6.684 -7.374 1.00 75.31 121 ARG A CA 1
ATOM 862 C C . ARG A 1 121 ? -9.565 7.195 -7.803 1.00 75.31 121 ARG A C 1
ATOM 864 O O . ARG A 1 121 ? -9.513 8.214 -8.493 1.00 75.31 121 ARG A O 1
ATOM 871 N N . ASN A 1 122 ? -8.473 6.529 -7.434 1.00 67.00 122 ASN A N 1
ATOM 872 C CA . ASN A 1 122 ? -7.144 6.958 -7.854 1.00 67.00 122 ASN A CA 1
ATOM 873 C C . ASN A 1 122 ? -6.857 6.510 -9.293 1.00 67.00 122 ASN A C 1
ATOM 875 O O . ASN A 1 122 ? -6.649 5.341 -9.584 1.00 67.00 122 ASN A O 1
ATOM 879 N N . LEU A 1 123 ? -6.893 7.480 -10.210 1.00 50.47 123 LEU A N 1
ATOM 880 C CA . LEU A 1 123 ? -6.925 7.269 -11.662 1.00 50.47 123 LEU A CA 1
ATOM 881 C C . LEU A 1 123 ? -5.584 6.842 -12.277 1.00 50.47 123 LEU A C 1
ATOM 883 O O . LEU A 1 123 ? -5.590 6.262 -13.366 1.00 50.47 123 LEU A O 1
ATOM 887 N N . ASP A 1 124 ? -4.466 7.114 -11.602 1.00 58.78 124 ASP A N 1
ATOM 888 C CA . ASP A 1 124 ? -3.117 6.844 -12.121 1.00 58.78 124 ASP A CA 1
ATOM 889 C C . ASP A 1 124 ? -2.730 5.366 -12.029 1.00 58.78 124 ASP A C 1
ATOM 891 O O . ASP A 1 124 ? -1.866 4.889 -12.767 1.00 58.78 124 ASP A O 1
ATOM 895 N N . GLN A 1 125 ? -3.385 4.618 -11.143 1.00 59.44 125 GLN A N 1
ATOM 896 C CA . GLN A 1 125 ? -3.100 3.212 -10.900 1.00 59.44 125 GLN A CA 1
ATOM 897 C C . GLN A 1 125 ? -4.428 2.479 -11.033 1.00 59.44 125 GLN A C 1
ATOM 899 O O . GLN A 1 125 ? -5.355 2.723 -10.272 1.00 59.44 125 GLN A O 1
ATOM 904 N N . ARG A 1 126 ? -4.555 1.606 -12.035 1.00 66.38 126 ARG A N 1
ATOM 905 C CA . ARG A 1 126 ? -5.751 0.773 -12.231 1.00 66.38 126 ARG A CA 1
ATOM 906 C C . ARG A 1 126 ? -5.450 -0.657 -11.797 1.00 66.38 126 ARG A C 1
ATOM 908 O O . ARG A 1 126 ? -5.315 -1.522 -12.666 1.00 66.38 126 ARG A O 1
ATOM 915 N N . PRO A 1 127 ? -5.289 -0.912 -10.491 1.00 67.50 127 PRO A N 1
ATOM 916 C CA . PRO A 1 127 ? -4.982 -2.247 -10.033 1.00 67.50 127 PRO A CA 1
ATOM 917 C C . PRO A 1 127 ? -6.204 -3.152 -10.214 1.00 67.50 127 PRO A C 1
ATOM 919 O O . PRO A 1 127 ? -7.354 -2.705 -10.152 1.00 67.50 127 PRO A O 1
ATOM 922 N N . LYS A 1 128 ? -5.965 -4.440 -10.446 1.00 77.44 128 LYS A N 1
ATOM 923 C CA . LYS A 1 128 ? -7.017 -5.461 -10.535 1.00 77.44 128 LYS A CA 1
ATOM 924 C C . LYS A 1 128 ? -7.199 -6.121 -9.171 1.00 77.44 128 LYS A C 1
ATOM 926 O O . LYS A 1 128 ? -7.079 -7.333 -9.057 1.00 77.44 128 LYS A O 1
ATOM 931 N N . LEU A 1 129 ? -7.457 -5.318 -8.140 1.00 81.31 129 LEU A N 1
ATOM 932 C CA . LEU A 1 129 ? -7.555 -5.817 -6.769 1.00 81.31 129 LEU A CA 1
ATOM 933 C C . LEU A 1 129 ? -8.817 -6.653 -6.586 1.00 81.31 129 LEU A C 1
ATOM 935 O O . LEU A 1 129 ? -9.936 -6.156 -6.723 1.00 81.31 129 LEU A O 1
ATOM 939 N N . VAL A 1 130 ? -8.624 -7.916 -6.227 1.00 86.69 130 VAL A N 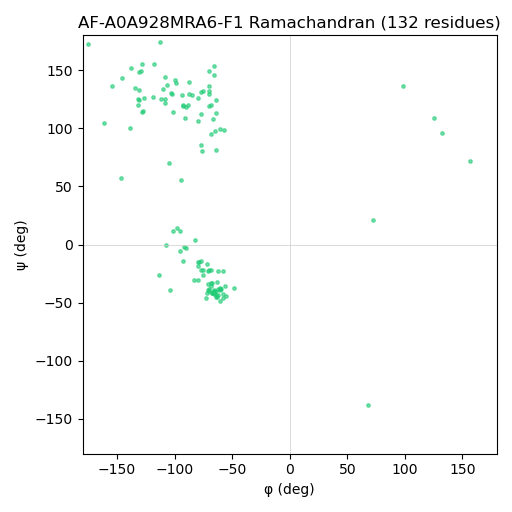1
ATOM 940 C CA . VAL A 1 130 ? -9.681 -8.785 -5.720 1.00 86.69 130 VAL A CA 1
ATOM 941 C C . VAL A 1 130 ? -9.726 -8.624 -4.197 1.00 86.69 130 VAL A C 1
ATOM 943 O O . VAL A 1 130 ? -8.723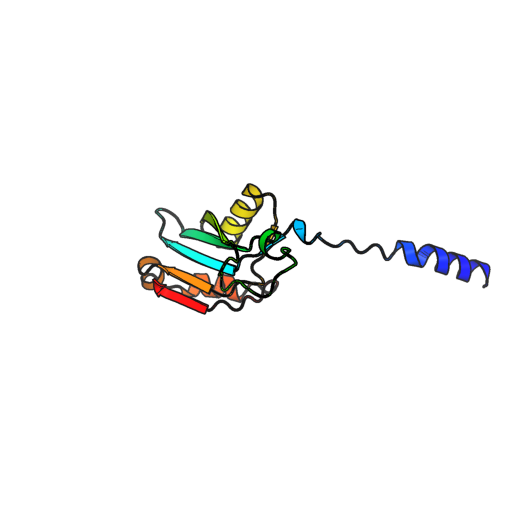 -8.914 -3.544 1.00 86.69 130 VAL A O 1
ATOM 946 N N . PRO A 1 131 ? -10.840 -8.153 -3.607 1.00 87.88 131 PRO A N 1
ATOM 947 C CA . PRO A 1 131 ? -10.975 -8.087 -2.159 1.00 87.88 131 PRO A CA 1
ATOM 948 C C . PRO A 1 131 ? -11.235 -9.477 -1.572 1.00 87.88 131 PRO A C 1
ATOM 950 O O . PRO A 1 131 ? -12.106 -10.210 -2.046 1.00 87.88 131 PRO A O 1
ATOM 953 N N . VAL A 1 132 ? -10.498 -9.824 -0.521 1.00 91.12 132 VAL A N 1
ATOM 954 C CA . VAL A 1 132 ? -10.631 -11.068 0.247 1.00 91.12 132 VAL A CA 1
ATOM 955 C C . VAL A 1 132 ? -10.682 -10.729 1.735 1.00 91.12 132 VAL A C 1
ATOM 957 O O . VAL A 1 132 ? -10.085 -9.748 2.172 1.00 91.12 132 VAL A O 1
ATOM 960 N N . VAL A 1 133 ? -11.408 -11.530 2.512 1.00 92.00 133 VAL A N 1
ATOM 961 C CA . VAL A 1 133 ? -11.447 -11.424 3.975 1.00 92.00 133 VAL A CA 1
ATOM 962 C C . VAL A 1 133 ? -10.723 -12.627 4.570 1.00 92.00 133 VAL A C 1
ATOM 964 O O . VAL A 1 133 ? -10.943 -13.749 4.106 1.00 92.00 133 VAL A O 1
ATOM 967 N N . SER A 1 134 ? -9.861 -12.378 5.557 1.00 86.00 134 SER A N 1
ATOM 968 C CA . SER A 1 134 ? -9.139 -13.399 6.325 1.00 86.00 134 SER A CA 1
ATOM 969 C C . SER A 1 134 ? -9.523 -13.404 7.796 1.00 86.00 134 SER A C 1
ATOM 971 O O . SER A 1 134 ? -9.946 -12.346 8.317 1.00 86.00 134 SER A O 1
#

Foldseek 3Di:
DVVVVVVCVVVVVVVVPDPDDDPVQEWEFAEWEWADDPPATKIKTWTFDPVVVPDDDDDDDPDPDSPTDIDIAGDNAPQVRQVVVSVVVSHRYAHQNYAEYEYEPVRVVVPCVVRVCRVCPPPVHDYNYDYYYD

Solvent-accessible surface area (backbone atoms only — not comparable to full-atom values): 7796 Å² total; per-residue (Å²): 109,72,69,59,51,52,52,51,64,65,50,53,66,74,74,64,73,77,89,69,83,65,73,87,49,49,41,42,26,36,34,37,38,39,36,76,44,101,69,56,27,35,36,35,38,30,25,59,45,76,78,57,75,69,75,83,83,72,98,81,69,100,63,98,57,82,49,62,48,77,49,74,30,70,31,85,43,72,66,62,18,37,51,52,46,14,65,73,72,72,28,48,63,36,53,52,62,19,43,36,33,38,27,30,55,71,37,53,73,75,55,51,64,70,63,50,50,60,55,71,66,41,82,92,37,76,43,64,58,46,81,45,78,88